Protein AF-A0A528B000-F1 (afdb_monomer)

Mean predicted aligned error: 5.98 Å

Structure (mmCIF, N/CA/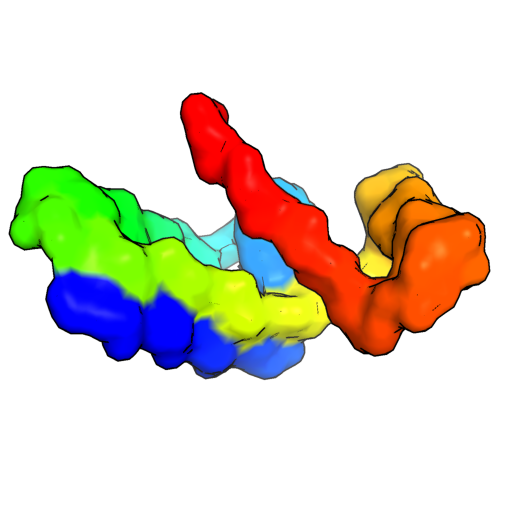C/O backbone):
data_AF-A0A528B000-F1
#
_entry.id   AF-A0A528B000-F1
#
loop_
_atom_site.group_PDB
_atom_site.id
_atom_site.type_symbol
_atom_site.label_atom_id
_atom_site.label_alt_id
_atom_site.label_comp_id
_atom_site.label_asym_id
_atom_site.label_entity_id
_atom_site.label_seq_id
_atom_site.pdbx_PDB_ins_code
_atom_site.Cartn_x
_atom_site.Cartn_y
_atom_site.Cartn_z
_atom_site.occupancy
_atom_site.B_iso_or_equiv
_atom_site.auth_seq_id
_atom_site.auth_comp_id
_atom_site.auth_asym_id
_atom_site.auth_atom_id
_atom_site.pdbx_PDB_model_num
ATOM 1 N N . MET A 1 1 ? -15.329 -1.598 10.315 1.00 85.69 1 MET A N 1
ATOM 2 C CA . MET A 1 1 ? -15.691 -2.464 9.161 1.00 85.69 1 MET A CA 1
ATOM 3 C C . MET A 1 1 ? -14.431 -2.784 8.364 1.00 85.69 1 MET A C 1
ATOM 5 O O . MET A 1 1 ? -13.451 -2.080 8.562 1.00 85.69 1 MET A O 1
ATOM 9 N N . LYS A 1 2 ? -14.437 -3.818 7.509 1.00 89.00 2 LYS A N 1
ATOM 10 C CA . LYS A 1 2 ? -13.313 -4.129 6.606 1.00 89.00 2 LYS A CA 1
ATOM 11 C C . LYS A 1 2 ? -13.592 -3.531 5.225 1.00 89.00 2 LYS A C 1
ATOM 13 O O . LYS A 1 2 ? -14.603 -3.884 4.620 1.00 89.00 2 LYS A O 1
ATOM 18 N N . VAL A 1 3 ? -12.734 -2.632 4.751 1.00 87.62 3 VAL A N 1
ATOM 19 C CA . VAL A 1 3 ? -12.882 -1.902 3.483 1.00 87.62 3 VAL A CA 1
ATOM 20 C C . VAL A 1 3 ? -11.669 -2.179 2.597 1.00 87.62 3 VAL A C 1
ATOM 22 O O . VAL A 1 3 ? -10.533 -1.960 3.006 1.00 87.62 3 VAL A O 1
ATOM 25 N N . LEU A 1 4 ? -11.911 -2.654 1.374 1.00 89.25 4 LEU A N 1
ATOM 26 C CA . LEU A 1 4 ? -10.872 -2.908 0.378 1.00 89.25 4 LEU A CA 1
ATOM 27 C C . LEU A 1 4 ? -11.054 -1.968 -0.813 1.00 89.25 4 LEU A C 1
ATOM 29 O O . LEU A 1 4 ? -12.029 -2.084 -1.555 1.00 89.25 4 LEU A O 1
ATOM 33 N N . PHE A 1 5 ? -10.091 -1.080 -1.028 1.00 87.38 5 PHE A N 1
ATOM 34 C CA . PHE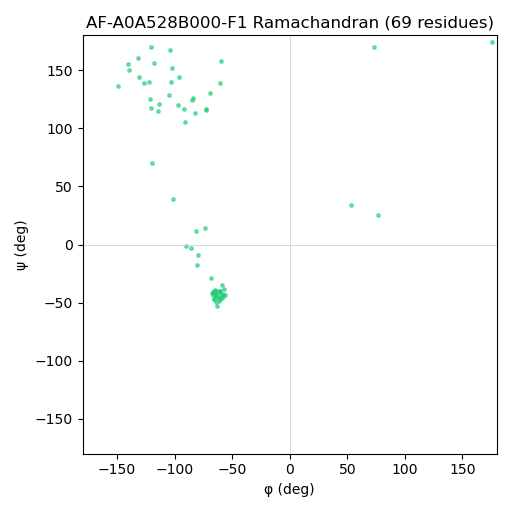 A 1 5 ? -9.982 -0.301 -2.255 1.00 87.38 5 PHE A CA 1
ATOM 35 C C . PHE A 1 5 ? -9.257 -1.135 -3.308 1.00 87.38 5 PHE A C 1
ATOM 37 O O . PHE A 1 5 ? -8.158 -1.615 -3.054 1.00 87.38 5 PHE A O 1
ATOM 44 N N . ALA A 1 6 ? -9.847 -1.316 -4.488 1.00 88.00 6 ALA A N 1
ATOM 45 C CA . ALA A 1 6 ? -9.221 -2.044 -5.589 1.00 88.00 6 ALA A CA 1
ATOM 46 C C . ALA A 1 6 ? -8.928 -1.093 -6.755 1.00 88.00 6 ALA A C 1
ATOM 48 O O . ALA A 1 6 ? -9.840 -0.475 -7.302 1.00 88.00 6 ALA A O 1
ATOM 49 N N . GLY A 1 7 ? -7.657 -0.988 -7.140 1.00 81.19 7 GLY A N 1
ATOM 50 C CA . GLY A 1 7 ? -7.188 -0.167 -8.252 1.00 81.19 7 GLY A CA 1
ATOM 51 C C . GLY A 1 7 ? -6.345 -0.974 -9.239 1.00 81.19 7 GLY A C 1
ATOM 52 O O . GLY A 1 7 ? -5.504 -1.779 -8.850 1.00 81.19 7 GLY A O 1
ATOM 53 N N . GLY A 1 8 ? -6.548 -0.744 -10.540 1.00 76.56 8 GLY A N 1
ATOM 54 C CA . GLY A 1 8 ? -5.768 -1.397 -11.604 1.00 76.56 8 GLY A CA 1
ATOM 55 C C . GLY A 1 8 ? -4.384 -0.783 -11.848 1.00 76.56 8 GLY A C 1
ATOM 56 O O . GLY A 1 8 ? -3.584 -1.346 -12.587 1.00 76.56 8 GLY A O 1
ATOM 57 N N . ASN A 1 9 ? -4.099 0.366 -11.232 1.00 78.50 9 ASN A N 1
ATOM 58 C CA . ASN A 1 9 ? -2.835 1.085 -11.363 1.00 78.50 9 ASN A CA 1
ATOM 59 C C . ASN A 1 9 ? -1.958 0.892 -10.122 1.00 78.50 9 ASN A C 1
ATOM 61 O O . ASN A 1 9 ? -2.417 0.400 -9.091 1.00 78.50 9 ASN A O 1
ATOM 65 N N . GLY A 1 10 ? -0.690 1.287 -10.230 1.00 78.50 10 GLY A N 1
ATOM 66 C CA . GLY A 1 10 ? 0.221 1.329 -9.093 1.00 78.50 10 GLY A CA 1
ATOM 67 C C . GLY A 1 10 ? -0.281 2.266 -7.994 1.00 78.50 10 GLY A C 1
ATOM 68 O O . GLY A 1 10 ? -1.069 3.188 -8.237 1.00 78.50 10 GLY A O 1
ATOM 69 N N . TYR A 1 11 ? 0.210 2.017 -6.788 1.00 81.38 11 TYR A N 1
ATOM 70 C CA . TYR A 1 11 ? -0.074 2.794 -5.587 1.00 81.38 11 TYR A CA 1
ATOM 71 C C . TYR A 1 11 ? 1.221 3.359 -5.001 1.00 81.38 11 TYR A C 1
ATOM 73 O O . TYR A 1 11 ? 2.322 2.995 -5.439 1.00 81.38 11 TYR A O 1
ATOM 81 N N . THR A 1 12 ? 1.106 4.261 -4.031 1.00 77.44 12 THR A N 1
ATOM 82 C CA . THR A 1 12 ? 2.267 4.855 -3.368 1.00 77.44 12 THR A CA 1
ATOM 83 C C . THR A 1 12 ? 3.101 3.762 -2.677 1.00 77.44 12 THR A C 1
ATOM 85 O O . THR A 1 12 ? 2.537 2.809 -2.138 1.00 77.44 12 THR A O 1
ATOM 88 N N . PRO A 1 13 ? 4.450 3.818 -2.733 1.00 73.69 13 PRO A N 1
ATOM 89 C CA . PRO A 1 13 ? 5.298 4.828 -3.381 1.00 73.69 13 PRO A CA 1
ATOM 90 C C . PRO A 1 13 ? 5.665 4.532 -4.854 1.00 73.69 13 PRO A C 1
ATOM 92 O O . PRO A 1 13 ? 6.368 5.327 -5.469 1.00 73.69 13 PRO A O 1
ATOM 95 N N . GLN A 1 14 ? 5.245 3.405 -5.444 1.00 74.31 14 GLN A N 1
ATOM 96 C CA . GLN A 1 14 ? 5.617 3.041 -6.829 1.00 74.31 14 GLN A CA 1
ATOM 97 C C . GLN A 1 14 ? 5.001 3.957 -7.885 1.00 74.31 14 GLN A C 1
ATOM 99 O O . GLN A 1 14 ? 5.549 4.111 -8.977 1.00 74.31 14 GLN A O 1
ATOM 104 N N . PHE A 1 15 ? 3.835 4.510 -7.578 1.00 76.50 15 PHE A N 1
ATOM 105 C CA . PHE A 1 15 ? 3.118 5.409 -8.458 1.00 76.50 15 PHE A CA 1
ATOM 106 C C . PHE A 1 15 ? 2.325 6.400 -7.614 1.00 76.50 15 PHE A C 1
ATOM 108 O O . PHE A 1 15 ? 1.701 6.021 -6.624 1.00 76.50 15 PHE A O 1
ATOM 115 N N . SER A 1 16 ? 2.366 7.669 -8.000 1.00 77.06 16 SER A N 1
ATOM 116 C CA . SER A 1 16 ? 1.667 8.751 -7.317 1.00 77.06 16 SER A CA 1
ATOM 117 C C . SER A 1 16 ? 0.899 9.578 -8.340 1.00 77.06 16 SER A C 1
ATOM 119 O O . SER A 1 16 ? 1.339 9.741 -9.479 1.00 77.06 16 SER A O 1
ATOM 121 N N . GLY A 1 17 ? -0.268 10.062 -7.939 1.00 83.69 17 GLY A N 1
ATOM 122 C CA . GLY A 1 17 ? -1.213 10.779 -8.783 1.00 83.69 17 GLY A CA 1
ATOM 123 C C . GLY A 1 17 ? -2.487 11.088 -8.005 1.00 83.69 17 GLY A C 1
ATOM 124 O O . GLY A 1 17 ? -2.657 10.629 -6.877 1.00 83.69 17 GLY A O 1
ATOM 125 N N . GLY A 1 18 ? -3.403 11.853 -8.605 1.00 83.06 18 GLY A N 1
ATOM 126 C CA . GLY A 1 18 ? -4.615 12.308 -7.911 1.00 83.06 18 GLY A CA 1
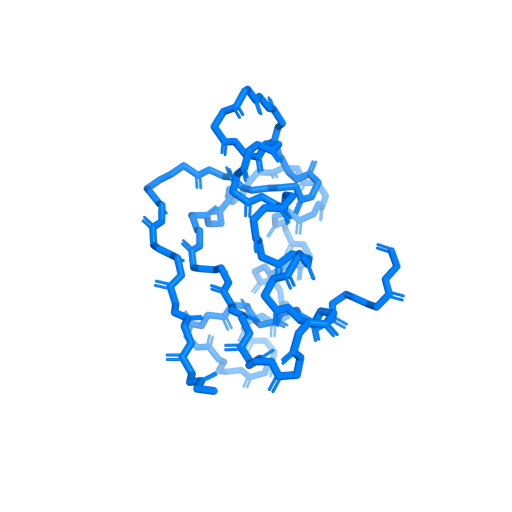ATOM 127 C C . GLY A 1 18 ? -5.457 11.160 -7.342 1.00 83.06 18 GLY A C 1
ATOM 128 O O . GLY A 1 18 ? -5.854 11.206 -6.184 1.00 83.06 18 GLY A O 1
ATOM 129 N N . VAL A 1 19 ? -5.652 10.086 -8.115 1.00 80.31 19 VAL A N 1
ATOM 130 C CA . VAL A 1 19 ? -6.435 8.912 -7.686 1.00 80.31 19 VAL A CA 1
ATOM 131 C C . VAL A 1 19 ? -5.776 8.193 -6.506 1.00 80.31 19 VAL A C 1
ATOM 133 O O . VAL A 1 19 ? -6.464 7.793 -5.567 1.00 80.31 19 VAL A O 1
ATOM 136 N N . GLN A 1 20 ? -4.451 8.043 -6.531 1.00 83.94 20 GLN A N 1
ATOM 137 C CA . GLN A 1 20 ? -3.686 7.404 -5.461 1.00 83.94 20 GLN A CA 1
ATOM 138 C C . GLN A 1 20 ? -3.758 8.238 -4.183 1.00 83.94 20 GLN A C 1
ATOM 140 O O . GLN A 1 20 ? -4.079 7.689 -3.134 1.00 83.94 20 GLN A O 1
ATOM 145 N N . SER A 1 21 ? -3.554 9.555 -4.279 1.00 84.62 21 SER A N 1
ATOM 146 C CA . SER A 1 21 ? -3.611 10.461 -3.128 1.00 84.62 21 SER A CA 1
ATOM 147 C C . SER A 1 21 ? -5.002 10.514 -2.495 1.00 84.62 21 SER A C 1
ATOM 149 O O . SER A 1 21 ? -5.119 10.430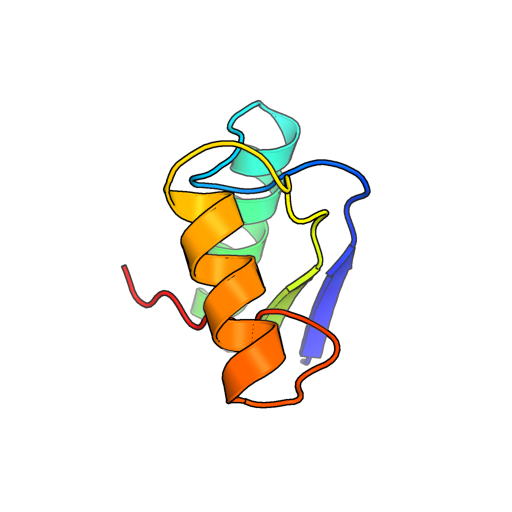 -1.277 1.00 84.62 21 SER A O 1
ATOM 151 N N . SER A 1 22 ? -6.072 10.588 -3.295 1.00 85.06 22 SER A N 1
ATOM 152 C CA . SER A 1 22 ? -7.444 10.567 -2.766 1.00 85.06 22 SER A CA 1
ATOM 153 C C . SER A 1 22 ? -7.801 9.225 -2.123 1.00 85.06 22 SER A C 1
ATOM 155 O O . SER A 1 22 ? -8.419 9.204 -1.062 1.00 85.06 22 SER A O 1
ATOM 157 N N . THR A 1 23 ? -7.393 8.106 -2.733 1.00 86.56 23 THR A N 1
ATOM 158 C CA . THR A 1 23 ? -7.612 6.764 -2.161 1.00 86.56 23 THR A CA 1
ATOM 159 C C . THR A 1 23 ? -6.858 6.601 -0.846 1.00 86.56 23 THR A C 1
ATOM 161 O O . THR A 1 23 ? -7.402 6.052 0.107 1.00 86.56 23 THR A O 1
ATOM 164 N N . HIS A 1 24 ? -5.631 7.118 -0.780 1.00 87.00 24 HIS A N 1
ATOM 165 C CA . HIS A 1 24 ? -4.809 7.080 0.421 1.00 87.00 24 HIS A CA 1
ATOM 166 C C . HIS A 1 24 ? -5.425 7.870 1.563 1.00 87.00 24 HIS A C 1
ATOM 168 O O . HIS A 1 24 ? -5.628 7.308 2.633 1.00 87.00 24 HIS A O 1
ATOM 174 N N . HIS A 1 25 ? -5.824 9.110 1.294 1.00 87.69 25 HIS A N 1
ATOM 175 C CA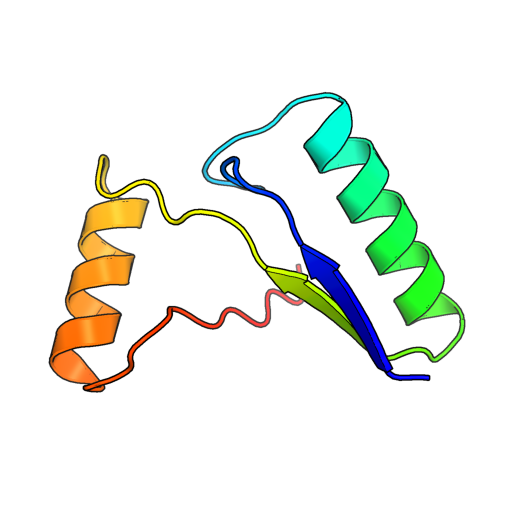 . HIS A 1 25 ? -6.467 9.961 2.285 1.00 87.69 25 HIS A CA 1
ATOM 176 C C . HIS A 1 25 ? -7.784 9.356 2.796 1.00 87.69 25 HIS A C 1
ATOM 178 O O . HIS A 1 25 ? -8.067 9.378 3.988 1.00 87.69 25 HIS A O 1
ATOM 184 N N . LEU A 1 26 ? -8.593 8.756 1.914 1.00 87.88 26 LEU A N 1
ATOM 185 C CA . LEU A 1 26 ? -9.817 8.058 2.324 1.00 87.88 26 LEU A CA 1
ATOM 186 C C . LEU A 1 26 ? -9.523 6.816 3.175 1.00 87.88 26 LEU A C 1
ATOM 188 O O . LEU A 1 26 ? -10.246 6.547 4.134 1.00 87.88 26 LEU A O 1
ATOM 192 N N . ALA A 1 27 ? -8.483 6.053 2.833 1.00 88.06 27 ALA A N 1
ATOM 193 C CA . ALA A 1 27 ? -8.071 4.889 3.609 1.00 88.06 27 ALA A CA 1
ATOM 194 C C . ALA A 1 27 ? -7.570 5.290 5.005 1.00 88.06 27 ALA A C 1
ATOM 196 O O . ALA A 1 27 ? -7.960 4.655 5.981 1.00 88.06 27 ALA A O 1
ATOM 197 N N . GLU A 1 28 ? -6.780 6.359 5.110 1.00 89.19 28 GLU A N 1
ATOM 198 C CA . GLU A 1 28 ? -6.325 6.919 6.388 1.00 89.19 28 GLU A CA 1
ATOM 199 C C . GLU A 1 28 ? -7.500 7.379 7.243 1.00 89.19 28 GLU A C 1
ATOM 201 O O . GLU A 1 28 ? -7.626 6.946 8.386 1.00 89.19 28 GLU A O 1
ATOM 206 N N . GLN A 1 29 ? -8.429 8.146 6.667 1.00 90.62 29 GLN A N 1
ATOM 207 C CA . GLN A 1 29 ? -9.633 8.572 7.378 1.00 90.62 29 GLN A CA 1
ATOM 208 C C . GLN A 1 29 ? -10.446 7.376 7.883 1.00 90.62 29 GLN A C 1
ATOM 210 O O . GLN A 1 29 ? -10.908 7.381 9.019 1.00 90.62 29 GLN A O 1
ATOM 215 N N . LEU A 1 30 ? -10.609 6.318 7.088 1.00 88.75 30 LEU A N 1
ATOM 216 C CA . LEU A 1 30 ? -11.287 5.101 7.546 1.00 88.75 30 LEU A CA 1
ATOM 217 C C . LEU A 1 30 ? -10.554 4.449 8.729 1.00 88.75 30 LEU A C 1
ATOM 219 O O . LEU A 1 30 ? -11.210 4.019 9.679 1.00 88.75 30 LEU A O 1
ATOM 223 N N . ILE A 1 31 ? -9.220 4.404 8.695 1.00 88.56 31 ILE A N 1
ATOM 224 C CA . ILE A 1 31 ? -8.396 3.863 9.784 1.00 88.56 31 ILE A CA 1
ATOM 225 C C . ILE A 1 31 ? -8.547 4.699 11.057 1.00 88.56 31 ILE A C 1
ATOM 227 O O . ILE A 1 31 ? -8.787 4.132 12.125 1.00 88.56 31 ILE A O 1
ATOM 231 N N . GLU A 1 32 ? -8.499 6.027 10.946 1.00 89.00 32 GLU A N 1
ATOM 232 C CA . GLU A 1 32 ? -8.711 6.953 12.068 1.00 89.00 32 GLU A CA 1
ATOM 233 C C . GLU A 1 32 ? -10.088 6.773 12.724 1.00 89.00 32 GLU A C 1
ATOM 235 O O . GLU A 1 32 ? -10.214 6.859 13.945 1.00 89.00 32 GLU A O 1
ATOM 240 N N . HIS A 1 33 ? -11.118 6.439 11.941 1.00 91.06 33 HIS A N 1
ATOM 241 C CA . HIS A 1 33 ? -12.466 6.148 12.445 1.00 91.06 33 HIS A CA 1
ATOM 242 C C . HIS A 1 33 ? -12.627 4.705 12.975 1.00 91.06 33 HIS A C 1
ATOM 244 O O . HIS A 1 33 ? -13.745 4.248 13.232 1.00 91.06 33 HIS A O 1
ATOM 250 N N . GLY A 1 34 ? -11.531 3.959 13.151 1.00 90.19 34 GLY A N 1
ATOM 251 C CA . GLY A 1 34 ? -11.544 2.599 13.695 1.00 90.19 34 GLY A CA 1
ATOM 252 C C . GLY A 1 34 ? -12.021 1.544 12.693 1.00 90.19 34 GLY A C 1
ATOM 253 O O . GLY A 1 34 ? -12.582 0.509 13.075 1.00 90.19 34 GLY A O 1
ATOM 254 N N . HIS A 1 35 ? -11.868 1.797 11.394 1.00 89.62 35 HIS A N 1
ATOM 255 C CA . HIS A 1 35 ? -12.130 0.816 10.345 1.00 89.62 35 HIS A CA 1
ATOM 256 C C . HIS A 1 35 ? -10.829 0.214 9.803 1.00 89.62 35 HIS A C 1
ATOM 258 O O . HIS A 1 35 ? -9.771 0.824 9.815 1.00 89.62 35 HIS A O 1
ATOM 264 N N . GLU A 1 36 ? -10.900 -1.022 9.322 1.00 87.50 36 GLU A N 1
ATOM 265 C CA . GLU A 1 36 ? -9.766 -1.704 8.705 1.00 87.50 36 GLU A CA 1
ATOM 266 C C . GLU A 1 36 ? -9.814 -1.400 7.205 1.00 87.50 36 GLU A C 1
ATOM 268 O O . GLU A 1 36 ? -10.683 -1.922 6.504 1.00 87.50 36 GLU A O 1
ATOM 273 N N . ALA A 1 37 ? -8.932 -0.523 6.723 1.00 88.50 37 ALA A N 1
ATOM 274 C CA . ALA A 1 37 ? -8.819 -0.186 5.307 1.00 88.50 37 ALA A CA 1
ATOM 275 C C . ALA A 1 37 ? -7.602 -0.879 4.678 1.00 88.50 37 ALA A C 1
ATOM 277 O O . ALA A 1 37 ? -6.536 -0.981 5.281 1.00 88.50 37 ALA A O 1
ATOM 278 N N . SER A 1 38 ? -7.749 -1.371 3.453 1.00 88.94 38 SER A N 1
ATOM 279 C CA . SER A 1 38 ? -6.662 -1.965 2.669 1.00 88.94 38 SER A CA 1
ATOM 280 C C . SER A 1 38 ? -6.768 -1.533 1.214 1.00 88.94 38 SER A C 1
ATOM 282 O O . SER A 1 38 ? -7.870 -1.315 0.710 1.00 88.94 38 SER A O 1
ATOM 284 N N . VAL A 1 39 ? -5.632 -1.436 0.522 1.00 87.31 39 VAL A N 1
ATOM 285 C CA . VAL A 1 39 ? -5.578 -1.056 -0.895 1.00 87.31 39 VAL A CA 1
ATOM 286 C C . VAL A 1 39 ? -4.932 -2.178 -1.703 1.00 87.31 39 VAL A C 1
ATOM 288 O O . VAL A 1 39 ? -3.769 -2.519 -1.504 1.00 87.31 39 VAL A O 1
ATOM 291 N N . LEU A 1 40 ? -5.692 -2.758 -2.629 1.00 88.19 40 LEU A N 1
ATOM 292 C CA . LEU A 1 40 ? -5.209 -3.683 -3.644 1.00 88.19 40 LEU A CA 1
ATOM 293 C C . LEU A 1 40 ? -4.848 -2.893 -4.900 1.00 88.19 40 LEU A C 1
ATOM 295 O O . LEU A 1 40 ? -5.714 -2.297 -5.537 1.00 88.19 40 LEU A O 1
ATOM 299 N N . ALA A 1 41 ? -3.572 -2.928 -5.266 1.00 87.75 41 ALA A N 1
ATOM 300 C CA . ALA A 1 41 ? -3.032 -2.209 -6.410 1.00 87.75 41 ALA A CA 1
ATOM 301 C C . ALA A 1 41 ? -2.156 -3.111 -7.282 1.00 87.75 41 ALA A C 1
ATOM 303 O O . ALA A 1 41 ? -1.654 -4.149 -6.836 1.00 87.75 41 ALA A O 1
ATOM 304 N N . ALA A 1 42 ? -1.938 -2.700 -8.530 1.00 83.94 42 ALA A N 1
ATOM 305 C CA . ALA A 1 42 ? -1.019 -3.401 -9.413 1.00 83.94 42 ALA A CA 1
ATOM 306 C C . ALA A 1 42 ? 0.433 -3.221 -8.937 1.00 83.94 42 ALA A C 1
ATOM 308 O O . ALA A 1 42 ? 0.899 -2.107 -8.705 1.00 83.94 42 ALA A O 1
ATOM 309 N N . LEU A 1 43 ? 1.173 -4.328 -8.834 1.00 81.38 43 LEU A N 1
ATOM 310 C CA . LEU A 1 43 ? 2.610 -4.296 -8.573 1.00 81.38 43 LEU A CA 1
ATOM 311 C C . LEU A 1 43 ? 3.358 -4.058 -9.887 1.00 81.38 43 LEU A C 1
ATOM 313 O O . LEU A 1 43 ? 3.395 -4.936 -10.758 1.00 81.38 43 LEU A O 1
ATOM 317 N N . PHE A 1 44 ? 4.006 -2.903 -10.020 1.00 78.69 44 PHE A N 1
ATOM 318 C CA . PHE A 1 44 ? 4.866 -2.643 -11.164 1.00 78.69 44 PHE A CA 1
ATOM 319 C C . PHE A 1 44 ? 6.140 -3.477 -11.017 1.00 78.69 44 PHE A C 1
ATOM 321 O O . PHE A 1 44 ? 6.922 -3.330 -10.084 1.00 78.69 44 PHE A O 1
ATOM 328 N N . GLY A 1 45 ? 6.349 -4.415 -11.942 1.00 69.62 45 GLY A N 1
ATOM 329 C CA . GLY A 1 45 ? 7.482 -5.346 -11.910 1.00 69.62 45 GLY A CA 1
ATOM 330 C C . GLY A 1 45 ? 8.833 -4.731 -12.282 1.00 69.62 45 GLY A C 1
ATOM 331 O O . GLY A 1 45 ? 9.750 -5.484 -12.589 1.00 69.62 45 GLY A O 1
ATOM 332 N N . GLN A 1 46 ? 8.939 -3.403 -12.310 1.00 72.50 46 GLN A N 1
ATOM 333 C CA . GLN A 1 46 ? 10.104 -2.652 -12.771 1.00 72.50 46 GLN A CA 1
ATOM 334 C C . GLN A 1 46 ? 10.692 -1.816 -11.625 1.00 72.50 46 GLN A C 1
ATOM 336 O O . GLN A 1 46 ? 10.001 -1.473 -10.665 1.00 72.50 46 GLN A O 1
ATOM 341 N N . GLY A 1 47 ? 11.981 -1.488 -11.726 1.00 72.88 47 GLY A N 1
ATOM 342 C CA . GLY A 1 47 ? 12.705 -0.730 -10.702 1.00 72.88 47 GLY A CA 1
ATOM 343 C C . GLY A 1 47 ? 13.027 -1.533 -9.433 1.00 72.88 47 GLY A C 1
ATOM 344 O O . GLY A 1 47 ? 12.557 -2.654 -9.227 1.00 72.88 47 GLY A O 1
ATOM 345 N N . VAL A 1 48 ? 13.863 -0.960 -8.561 1.00 76.88 48 VAL A N 1
ATOM 346 C CA . VAL A 1 48 ? 14.390 -1.635 -7.356 1.00 76.88 48 VAL A CA 1
ATOM 347 C C . VAL A 1 48 ? 13.267 -2.142 -6.442 1.00 76.88 48 VAL A C 1
ATOM 349 O O . VAL A 1 48 ? 13.369 -3.244 -5.904 1.00 76.88 48 VAL A O 1
ATOM 352 N N . PHE A 1 49 ? 12.179 -1.376 -6.302 1.00 78.94 49 PHE A N 1
ATOM 353 C CA . PHE A 1 49 ? 11.009 -1.780 -5.518 1.00 78.94 49 PHE A CA 1
ATOM 354 C C . PHE A 1 49 ? 10.334 -3.023 -6.112 1.00 78.94 49 PHE A C 1
ATOM 356 O O . PHE A 1 49 ? 10.174 -4.023 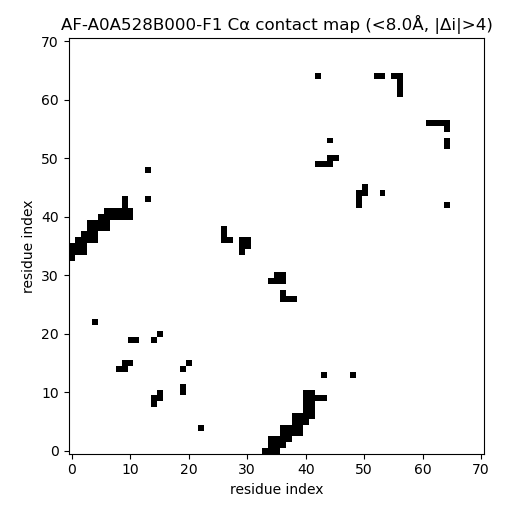-5.415 1.00 78.94 49 PHE A O 1
ATOM 363 N N . GLY A 1 50 ? 9.999 -2.999 -7.407 1.00 79.31 50 GLY A N 1
ATOM 364 C CA . GLY A 1 50 ? 9.338 -4.109 -8.095 1.00 79.31 50 GLY A CA 1
ATOM 365 C C . GLY A 1 50 ? 10.159 -5.400 -8.071 1.00 79.31 50 GLY A C 1
ATOM 366 O O . GLY A 1 50 ? 9.617 -6.480 -7.821 1.00 79.31 50 GLY A O 1
ATOM 367 N N . TYR A 1 51 ? 11.482 -5.298 -8.249 1.00 82.75 51 TYR A N 1
ATOM 368 C CA . TYR A 1 51 ? 12.383 -6.450 -8.156 1.00 82.75 51 TYR A CA 1
ATOM 369 C C . TYR A 1 51 ? 12.442 -7.033 -6.741 1.00 82.75 51 TYR A C 1
ATOM 371 O O . TYR A 1 51 ? 12.288 -8.247 -6.584 1.00 82.75 51 TYR A O 1
ATOM 379 N N . LYS A 1 52 ? 12.598 -6.194 -5.706 1.00 82.31 52 LYS A N 1
ATOM 380 C CA . LYS A 1 52 ? 12.577 -6.640 -4.300 1.00 82.31 52 LYS A CA 1
ATOM 381 C C . LYS A 1 52 ? 11.238 -7.285 -3.936 1.00 82.31 52 LYS A C 1
ATOM 383 O O . LYS A 1 52 ? 11.217 -8.354 -3.331 1.00 82.31 52 LYS A O 1
ATOM 388 N N . ALA A 1 53 ? 10.134 -6.679 -4.360 1.00 82.88 53 ALA A N 1
ATOM 389 C CA . ALA A 1 53 ? 8.779 -7.175 -4.154 1.00 82.88 53 ALA A CA 1
ATOM 390 C C . ALA A 1 53 ? 8.575 -8.560 -4.800 1.00 82.88 53 ALA A C 1
ATOM 392 O O . ALA A 1 53 ? 8.130 -9.499 -4.137 1.00 82.88 53 ALA A O 1
ATOM 393 N N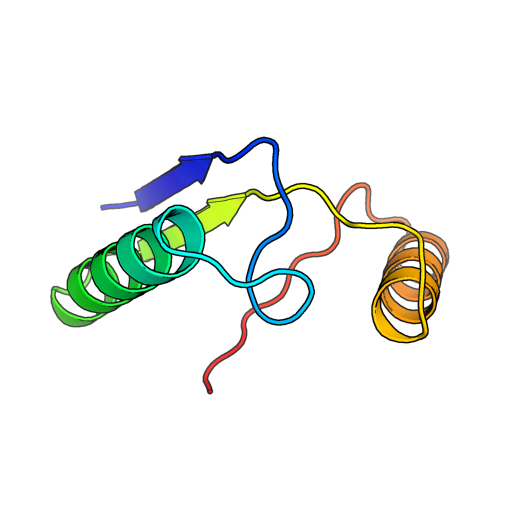 . ARG A 1 54 ? 8.998 -8.743 -6.058 1.00 81.94 54 ARG A N 1
ATOM 394 C CA . ARG A 1 54 ? 8.950 -10.049 -6.743 1.00 81.94 54 ARG A CA 1
ATOM 395 C C . ARG A 1 54 ? 9.863 -11.092 -6.106 1.00 81.94 54 ARG A C 1
ATOM 397 O O . ARG A 1 54 ? 9.477 -12.258 -6.016 1.00 81.94 54 ARG A O 1
ATOM 404 N N . ALA A 1 55 ? 11.056 -10.697 -5.665 1.00 85.25 55 ALA A N 1
ATOM 405 C CA . ALA A 1 55 ? 11.954 -11.590 -4.939 1.00 85.25 55 ALA A CA 1
ATOM 406 C C . ALA A 1 55 ? 11.307 -12.059 -3.627 1.00 85.25 55 ALA A C 1
ATOM 408 O O . ALA A 1 55 ? 11.266 -13.261 -3.369 1.00 85.25 55 ALA A O 1
ATOM 409 N N . LYS A 1 56 ? 10.703 -11.139 -2.861 1.00 84.44 56 LYS A N 1
ATOM 410 C CA . LYS A 1 56 ? 9.957 -11.445 -1.631 1.00 84.44 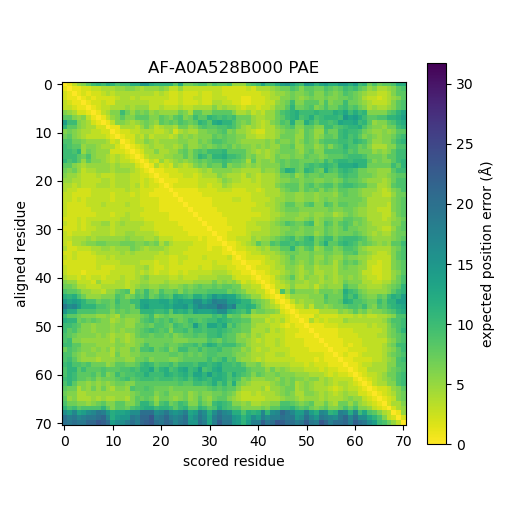56 LYS A CA 1
ATOM 411 C C . LYS A 1 56 ? 8.806 -12.422 -1.899 1.00 84.44 56 LYS A C 1
ATOM 413 O O . LYS A 1 56 ? 8.687 -13.409 -1.182 1.00 84.44 56 LYS A O 1
ATOM 418 N N . MET A 1 57 ? 8.032 -12.231 -2.972 1.00 86.19 57 MET A N 1
ATOM 419 C CA . MET A 1 57 ? 6.976 -13.182 -3.365 1.00 86.19 57 MET A CA 1
ATOM 420 C C . MET A 1 57 ? 7.512 -14.587 -3.642 1.00 86.19 57 MET A C 1
ATOM 422 O O . MET A 1 57 ? 6.932 -15.565 -3.175 1.00 86.19 57 MET A O 1
ATOM 426 N N . LYS A 1 58 ? 8.614 -14.700 -4.398 1.00 87.06 58 LYS A N 1
ATOM 427 C CA . LYS A 1 58 ? 9.212 -15.999 -4.740 1.00 87.06 58 LYS A CA 1
ATOM 428 C C . LYS A 1 58 ? 9.775 -16.706 -3.509 1.00 87.06 58 LYS A C 1
ATOM 430 O O . LYS A 1 58 ? 9.538 -17.899 -3.348 1.00 87.06 58 LYS A O 1
ATOM 435 N N . LEU A 1 59 ? 10.469 -15.973 -2.638 1.00 87.38 59 LEU A N 1
ATOM 436 C CA . LEU A 1 59 ? 11.055 -16.515 -1.409 1.00 87.38 59 LEU A CA 1
ATOM 437 C C . LEU A 1 59 ? 9.982 -16.944 -0.401 1.00 87.38 59 LEU A C 1
ATOM 439 O O . LEU A 1 59 ? 10.089 -18.017 0.183 1.00 87.38 59 LEU A O 1
ATOM 443 N N . LEU A 1 60 ? 8.923 -16.146 -0.239 1.00 86.12 60 LEU A N 1
ATOM 444 C CA . LEU A 1 60 ? 7.822 -16.444 0.684 1.00 86.12 60 LEU A CA 1
ATOM 445 C C . LEU A 1 60 ? 6.738 -17.346 0.071 1.00 86.12 60 LEU A C 1
ATOM 447 O O . LEU A 1 60 ? 5.786 -17.705 0.758 1.00 86.12 60 LEU A O 1
ATOM 451 N N . ARG A 1 61 ? 6.857 -17.706 -1.216 1.00 85.88 61 ARG A N 1
ATOM 452 C CA . ARG A 1 61 ? 5.856 -18.469 -1.989 1.00 85.88 61 ARG A CA 1
ATOM 453 C C . ARG A 1 61 ? 4.451 -17.844 -1.932 1.00 85.88 61 ARG A C 1
ATOM 455 O O . ARG A 1 61 ? 3.444 -18.549 -1.950 1.00 85.88 61 ARG A O 1
ATOM 462 N N . GLN A 1 62 ? 4.386 -16.514 -1.882 1.00 84.50 62 GLN A N 1
ATOM 463 C CA . GLN A 1 62 ? 3.144 -15.742 -1.795 1.00 84.50 62 GLN A CA 1
ATOM 464 C C . GLN A 1 62 ? 2.686 -15.267 -3.180 1.00 84.50 62 GLN A C 1
ATOM 466 O O . GLN A 1 62 ? 3.500 -14.918 -4.034 1.00 84.50 62 GLN A O 1
ATOM 471 N N . ARG A 1 63 ? 1.363 -15.245 -3.406 1.00 82.06 63 ARG A N 1
ATOM 472 C CA . ARG A 1 63 ? 0.745 -14.830 -4.685 1.00 82.06 63 ARG A CA 1
ATOM 473 C C . ARG A 1 63 ? 0.631 -13.315 -4.858 1.00 82.06 63 ARG A C 1
ATOM 475 O O . ARG A 1 63 ? 0.478 -12.855 -5.983 1.00 82.06 63 ARG A O 1
ATOM 482 N N . ALA A 1 64 ? 0.731 -12.560 -3.771 1.00 82.19 64 ALA A N 1
ATOM 483 C CA . ALA A 1 64 ? 0.725 -11.105 -3.768 1.00 82.19 64 ALA A CA 1
ATOM 484 C C . ALA A 1 64 ? 1.744 -10.592 -2.748 1.00 82.19 64 ALA A C 1
ATOM 486 O O . ALA A 1 64 ? 2.073 -11.298 -1.793 1.00 82.19 64 ALA A O 1
ATOM 487 N N . VAL A 1 65 ? 2.230 -9.367 -2.949 1.00 82.06 65 VAL A N 1
ATOM 488 C CA . VAL A 1 65 ? 2.960 -8.648 -1.904 1.00 82.06 65 VAL A CA 1
ATOM 489 C C . VAL A 1 65 ? 1.943 -7.950 -1.029 1.00 82.06 65 VAL A C 1
ATOM 491 O O . VAL A 1 65 ? 1.125 -7.182 -1.524 1.00 82.06 65 VAL A O 1
ATOM 494 N N . ILE A 1 66 ? 2.014 -8.237 0.262 1.00 82.19 66 ILE A N 1
ATOM 495 C CA . ILE A 1 66 ? 1.270 -7.521 1.285 1.00 8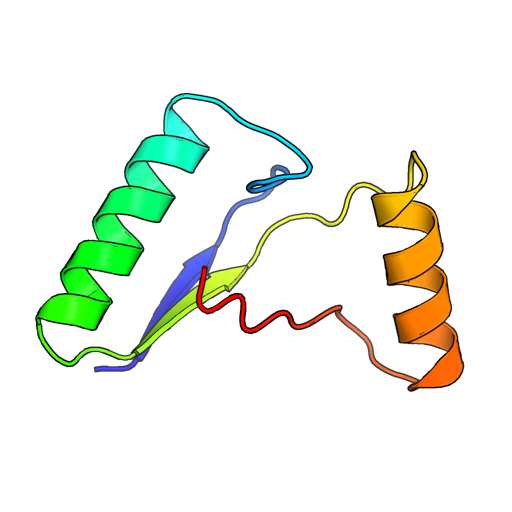2.19 66 ILE A CA 1
ATOM 496 C C . ILE A 1 66 ? 2.281 -6.633 1.995 1.00 82.19 66 ILE A C 1
ATOM 498 O O . ILE A 1 66 ? 3.355 -7.102 2.395 1.00 82.19 66 ILE A O 1
ATOM 502 N N . ASP A 1 67 ? 1.940 -5.357 2.099 1.00 77.50 67 ASP A N 1
ATOM 503 C CA . ASP A 1 67 ? 2.667 -4.399 2.911 1.00 77.50 67 ASP A CA 1
ATOM 504 C C . ASP A 1 67 ? 1.705 -3.795 3.930 1.00 77.50 67 ASP A C 1
ATOM 506 O O . ASP A 1 67 ? 0.538 -3.541 3.631 1.00 77.50 67 ASP A O 1
ATOM 510 N N . SER A 1 68 ? 2.202 -3.619 5.143 1.00 70.38 68 SER A N 1
ATOM 511 C CA . SER A 1 68 ? 1.499 -2.980 6.247 1.00 70.38 68 SER A CA 1
ATOM 512 C C . SER A 1 68 ? 2.358 -1.790 6.617 1.00 70.38 68 SER A C 1
ATOM 514 O O . SER A 1 68 ? 3.072 -1.835 7.612 1.00 70.38 68 SER A O 1
ATOM 516 N N . TYR A 1 69 ? 2.393 -0.790 5.738 1.00 58.62 69 TYR A N 1
ATOM 517 C CA . TYR A 1 69 ? 3.211 0.390 5.963 1.00 58.62 69 TYR A CA 1
ATOM 518 C C . TYR A 1 69 ? 2.551 1.222 7.076 1.00 58.62 69 TYR A C 1
ATOM 520 O O . TYR A 1 69 ? 1.413 1.653 6.887 1.00 58.62 69 TYR A O 1
ATOM 528 N N . PRO A 1 70 ? 3.194 1.417 8.242 1.00 41.75 70 PRO A N 1
ATOM 529 C CA . PRO A 1 70 ? 2.666 2.233 9.327 1.00 41.75 70 PRO A CA 1
ATOM 530 C C . PRO A 1 70 ? 3.347 3.613 9.328 1.00 41.75 70 PRO A C 1
ATOM 532 O O . PRO A 1 70 ? 3.748 4.092 10.386 1.00 41.75 70 PRO A O 1
ATOM 535 N N . GLY A 1 71 ? 3.592 4.190 8.148 1.00 38.75 71 GLY A N 1
ATOM 536 C CA . GLY A 1 71 ? 4.461 5.356 7.979 1.00 38.75 71 GLY A CA 1
ATOM 537 C C . GLY A 1 71 ? 3.912 6.386 7.018 1.00 38.75 71 GLY A C 1
ATOM 538 O O . GLY A 1 71 ? 3.495 5.975 5.915 1.00 38.75 71 GLY A O 1
#

Secondary structure (DSSP, 8-state):
-EEEEE-SS--TTT--SHHHHHHHHHHHHHHHTT-EEEEE------HHHHHHHHHHHHHHT-SS-------

Solvent-accessible surface area (backbone atoms only — not comparable to full-atom values): 4354 Å² total; per-residue (Å²): 95,84,45,77,47,79,46,89,48,52,37,76,90,84,29,81,50,73,70,41,53,55,52,47,53,52,37,50,53,38,38,75,72,70,24,50,53,47,76,49,52,38,80,58,77,60,63,74,65,22,48,51,47,52,50,49,20,63,76,68,73,42,96,63,82,85,82,85,82,91,123

Foldseek 3Di:
DEEEAEDAADEPPVDDDDVNVVLVVVQVVCVVVVYHYYYHYDQDCDDPRNVVQVVCCVVVVHPGRDDDDPD

pLDDT: mean 81.85, std 9.22, range [38.75, 91.06]

Radius of gyration: 12.88 Å; Cα contacts (8 Å, |Δi|>4): 69; chains: 1; bounding box: 30×31×26 Å

Sequence (71 aa):
MKVLFAGGNGYTPQFSGGVQSSTHHLAEQLIEHGHEASVLAALFGQGVFGYKARAKMKLLRQRAVIDSYPG